Protein AF-A0A376TNW1-F1 (afdb_monomer_lite)

pLDDT: mean 91.3, std 8.15, range [50.84, 97.06]

Structure (mmCIF, N/CA/C/O backbone):
data_AF-A0A376TNW1-F1
#
_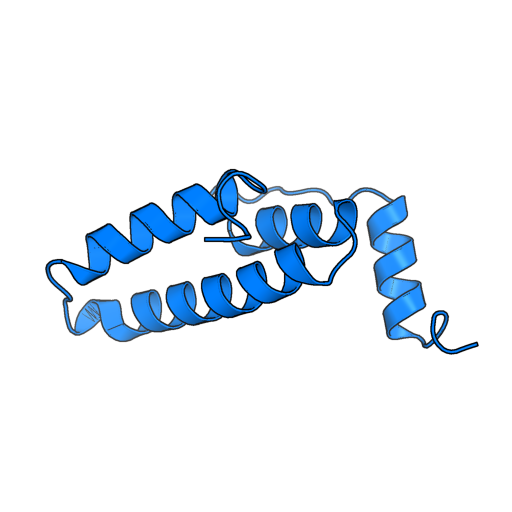entry.id   AF-A0A376TNW1-F1
#
loop_
_atom_site.group_PDB
_atom_site.id
_atom_site.type_symbol
_atom_site.label_atom_id
_atom_site.label_alt_id
_atom_site.label_comp_id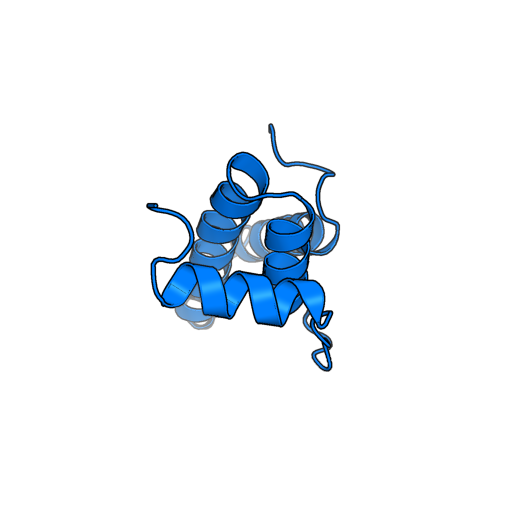
_atom_site.label_asym_id
_atom_site.label_entity_id
_atom_site.label_seq_id
_atom_site.pdbx_PDB_ins_code
_atom_site.Cartn_x
_atom_site.Cartn_y
_atom_site.Cartn_z
_atom_site.occupancy
_atom_site.B_iso_or_equiv
_atom_site.auth_seq_id
_atom_site.auth_comp_id
_atom_site.auth_asym_id
_atom_site.auth_atom_id
_atom_site.pdbx_PDB_model_num
ATOM 1 N N . MET A 1 1 ? 8.275 9.376 12.253 1.00 51.03 1 MET A N 1
ATOM 2 C CA . MET A 1 1 ? 7.850 8.277 11.356 1.00 51.03 1 MET A CA 1
ATOM 3 C C . MET A 1 1 ? 8.271 8.652 9.950 1.00 51.03 1 MET A C 1
ATOM 5 O O . MET A 1 1 ? 7.691 9.563 9.385 1.00 51.03 1 MET A O 1
ATOM 9 N N . GLU A 1 2 ? 9.306 7.995 9.443 1.00 70.31 2 GLU A N 1
ATOM 10 C CA . GLU A 1 2 ? 10.061 8.342 8.225 1.00 70.31 2 GLU A CA 1
ATOM 11 C C . GLU A 1 2 ? 9.226 8.358 6.923 1.00 70.31 2 GLU A C 1
ATOM 13 O O . GLU A 1 2 ? 9.569 9.057 5.980 1.00 70.31 2 GLU A O 1
ATOM 18 N N . VAL A 1 3 ? 8.089 7.649 6.893 1.00 82.81 3 VAL A N 1
ATOM 19 C CA . VAL A 1 3 ? 7.216 7.494 5.707 1.00 82.81 3 VAL A CA 1
ATOM 20 C C . VAL A 1 3 ? 5.933 8.336 5.739 1.00 82.81 3 VAL A C 1
ATOM 22 O O . VAL A 1 3 ? 5.149 8.318 4.793 1.00 82.81 3 VAL A O 1
ATOM 25 N N . LYS A 1 4 ? 5.681 9.064 6.834 1.00 83.69 4 LYS A N 1
ATOM 26 C CA . LYS A 1 4 ? 4.447 9.847 7.003 1.00 83.69 4 LYS A CA 1
ATOM 27 C C . LYS A 1 4 ? 4.433 11.022 6.022 1.00 83.69 4 LYS A C 1
ATOM 29 O O . LYS A 1 4 ? 5.399 11.779 5.977 1.00 83.69 4 LYS A O 1
ATOM 34 N N . GLY A 1 5 ? 3.330 11.207 5.298 1.00 87.94 5 GLY A N 1
ATOM 35 C CA . GLY A 1 5 ? 3.175 12.292 4.323 1.00 87.94 5 GLY A CA 1
ATOM 36 C C . GLY A 1 5 ? 3.760 12.014 2.935 1.00 87.94 5 GLY A C 1
ATOM 37 O O . GLY A 1 5 ? 3.609 12.857 2.056 1.00 87.94 5 GLY A O 1
ATOM 38 N N . GLN A 1 6 ? 4.388 10.853 2.711 1.00 90.44 6 GLN A N 1
ATOM 39 C CA . GLN A 1 6 ? 4.896 10.473 1.387 1.00 90.44 6 GLN A CA 1
ATOM 40 C C . GLN A 1 6 ? 3.788 9.976 0.447 1.00 90.44 6 GLN A C 1
ATOM 42 O O . GLN A 1 6 ? 3.853 10.208 -0.758 1.00 90.44 6 GLN A O 1
ATOM 47 N N . ASP A 1 7 ? 2.758 9.320 0.992 1.00 94.38 7 ASP A N 1
ATOM 48 C CA . ASP A 1 7 ? 1.603 8.856 0.227 1.00 94.38 7 ASP A CA 1
ATOM 49 C C . ASP A 1 7 ? 0.289 9.007 1.012 1.00 94.38 7 ASP A C 1
ATOM 51 O O . ASP A 1 7 ? 0.151 8.600 2.172 1.00 94.38 7 ASP A O 1
ATOM 55 N N . ARG A 1 8 ? -0.718 9.590 0.351 1.00 93.94 8 ARG A N 1
ATOM 56 C CA . ARG A 1 8 ? -2.022 9.897 0.959 1.00 93.94 8 ARG A CA 1
ATOM 57 C C . ARG A 1 8 ? -2.850 8.651 1.283 1.00 93.94 8 ARG A C 1
ATOM 59 O O . ARG A 1 8 ? -3.652 8.685 2.222 1.00 93.94 8 ARG A O 1
ATOM 66 N N . TYR A 1 9 ? -2.709 7.584 0.496 1.00 94.69 9 TYR A N 1
ATOM 67 C CA . TYR A 1 9 ? -3.440 6.334 0.684 1.00 94.69 9 TYR A CA 1
ATOM 68 C C . TYR A 1 9 ? -2.857 5.561 1.859 1.00 94.69 9 TYR A C 1
ATOM 70 O O . TYR A 1 9 ? -3.616 5.091 2.709 1.00 94.69 9 TYR A O 1
ATOM 78 N N . PHE A 1 10 ? -1.529 5.546 1.973 1.00 95.44 10 PHE A N 1
ATOM 79 C CA . PHE A 1 10 ? -0.820 5.022 3.134 1.00 95.44 10 PHE A CA 1
ATOM 80 C C . PHE A 1 10 ? -1.253 5.720 4.424 1.00 95.44 10 PHE A C 1
ATOM 82 O O . PHE A 1 10 ? -1.746 5.072 5.348 1.00 95.44 10 PHE A O 1
ATOM 89 N N . ASP A 1 11 ? -1.187 7.053 4.466 1.00 95.00 11 ASP A N 1
ATOM 90 C CA . ASP A 1 11 ? -1.593 7.821 5.647 1.00 95.00 11 ASP A CA 1
ATOM 91 C C . ASP A 1 11 ? -3.066 7.582 6.026 1.00 95.00 11 ASP A C 1
ATOM 93 O O . ASP A 1 11 ? -3.426 7.540 7.208 1.00 95.00 11 ASP A O 1
ATOM 97 N N . ARG A 1 12 ? -3.946 7.419 5.030 1.00 94.94 12 ARG A N 1
ATOM 98 C CA . ARG A 1 12 ? -5.359 7.089 5.258 1.00 94.94 12 ARG A CA 1
ATOM 99 C C . ARG A 1 12 ? -5.529 5.678 5.821 1.00 94.94 12 ARG A C 1
ATOM 101 O O . ARG A 1 12 ? -6.316 5.511 6.753 1.00 94.94 12 ARG A O 1
ATOM 108 N N . ALA A 1 13 ? -4.812 4.693 5.287 1.00 94.25 13 ALA A N 1
ATOM 109 C CA . ALA A 1 13 ? -4.848 3.313 5.759 1.00 94.25 13 ALA A CA 1
ATOM 110 C C . ALA A 1 13 ? -4.333 3.197 7.203 1.00 94.25 13 ALA A C 1
ATOM 112 O O . ALA A 1 13 ? -4.976 2.543 8.022 1.00 94.25 13 ALA A O 1
ATOM 113 N N . VAL A 1 14 ? -3.267 3.926 7.561 1.00 94.62 14 VAL A N 1
ATOM 114 C CA . VAL A 1 14 ? -2.767 4.002 8.947 1.00 94.62 14 VAL A CA 1
ATOM 115 C C . VAL A 1 14 ? -3.845 4.536 9.888 1.00 94.62 14 VAL A C 1
ATOM 117 O O . VAL A 1 14 ? -4.116 3.926 10.922 1.00 94.62 14 VAL A O 1
ATOM 120 N N . ARG A 1 15 ? -4.507 5.646 9.529 1.00 94.88 15 ARG A N 1
ATOM 121 C CA . ARG A 1 15 ? -5.597 6.209 10.346 1.00 94.88 15 ARG A CA 1
ATOM 122 C C . ARG A 1 15 ? -6.762 5.230 10.503 1.00 94.88 15 ARG A C 1
ATOM 124 O O . ARG A 1 15 ? -7.315 5.127 11.596 1.00 94.88 15 ARG A O 1
ATOM 131 N N . ARG A 1 16 ? -7.125 4.507 9.437 1.00 92.62 16 ARG A N 1
ATOM 132 C CA . ARG A 1 16 ? -8.197 3.498 9.467 1.00 92.62 16 ARG A CA 1
ATOM 133 C C . ARG A 1 16 ? -7.852 2.347 10.412 1.00 92.62 16 ARG A C 1
ATOM 135 O O . ARG A 1 16 ? -8.663 2.033 11.281 1.00 92.62 16 ARG A O 1
ATOM 142 N N . LEU A 1 17 ? -6.648 1.783 10.302 1.00 93.44 17 LEU A N 1
ATOM 143 C CA . LEU A 1 17 ? -6.213 0.698 11.182 1.00 93.44 17 LEU A CA 1
ATOM 144 C C . LEU A 1 17 ? -6.151 1.160 12.644 1.00 93.44 17 LEU A C 1
ATOM 146 O O . LEU A 1 17 ? -6.661 0.480 13.529 1.00 93.44 17 LEU A O 1
ATOM 150 N N . GLN A 1 18 ? -5.601 2.351 12.906 1.00 93.38 18 GLN A N 1
ATOM 151 C CA . GLN A 1 18 ? -5.563 2.925 14.256 1.00 93.38 18 GLN A CA 1
ATOM 152 C C . GLN A 1 18 ? -6.957 3.057 14.876 1.00 93.38 18 GLN A C 1
ATOM 154 O O . GLN A 1 18 ? -7.112 2.828 16.072 1.00 93.38 18 GLN A O 1
ATOM 159 N N . GLN A 1 19 ? -7.975 3.414 14.088 1.00 92.56 19 GLN A N 1
ATOM 160 C CA . GLN A 1 19 ? -9.356 3.473 14.569 1.00 92.56 19 GLN A CA 1
ATOM 161 C C . GLN A 1 19 ? -9.924 2.080 14.867 1.00 92.56 19 GLN A C 1
ATOM 163 O O . GLN A 1 19 ? -10.549 1.907 15.910 1.00 92.56 19 GLN A O 1
ATOM 168 N N . GLN A 1 20 ? -9.672 1.088 14.007 1.00 90.62 20 GLN A N 1
ATOM 169 C CA . GLN A 1 20 ? -10.124 -0.293 14.221 1.00 90.62 20 GLN A CA 1
ATOM 170 C C . GLN A 1 20 ? -9.492 -0.931 15.467 1.00 90.62 20 GLN A C 1
ATOM 172 O O . GLN A 1 20 ? -10.165 -1.638 16.213 1.00 90.62 20 GLN A O 1
ATOM 177 N N . LEU A 1 21 ? -8.224 -0.621 15.746 1.00 91.62 21 LEU A N 1
ATOM 178 C CA . LEU A 1 21 ? -7.503 -1.135 16.914 1.00 91.62 21 LEU A CA 1
ATOM 179 C C . LEU A 1 21 ? -7.954 -0.525 18.252 1.00 91.62 21 LEU A C 1
ATOM 181 O O . LEU A 1 21 ? -7.592 -1.055 19.297 1.00 91.62 21 LEU A O 1
ATOM 185 N N . ARG A 1 22 ? -8.753 0.555 18.262 1.00 92.12 22 ARG A N 1
ATOM 186 C CA . ARG A 1 22 ? -9.286 1.128 19.518 1.00 92.12 22 ARG A CA 1
ATOM 187 C C . ARG A 1 22 ? -10.280 0.202 20.217 1.00 92.12 22 ARG A C 1
ATOM 189 O O . ARG A 1 22 ? -10.375 0.229 21.439 1.00 92.12 22 ARG A O 1
ATOM 196 N N . LYS A 1 23 ? -11.044 -0.572 19.446 1.00 90.75 23 LYS A N 1
ATOM 197 C CA . LYS A 1 23 ? -11.998 -1.564 19.952 1.00 90.75 23 LYS A CA 1
ATOM 198 C C . LYS A 1 23 ? -12.040 -2.742 18.972 1.00 90.75 23 LYS A C 1
ATOM 200 O O . LYS A 1 23 ? -12.953 -2.808 18.149 1.00 90.75 23 LYS A O 1
ATOM 205 N N . PRO A 1 24 ? -11.027 -3.623 19.005 1.00 86.62 24 PRO A N 1
ATOM 206 C CA . PRO A 1 24 ? -10.921 -4.713 18.049 1.00 86.62 24 PRO A CA 1
ATOM 207 C C . PRO A 1 24 ? -12.045 -5.723 18.293 1.00 86.62 24 PRO A C 1
ATOM 209 O O . PRO A 1 24 ? -12.221 -6.216 19.406 1.00 86.62 24 PRO A O 1
ATOM 212 N N . ALA A 1 25 ? -12.813 -6.016 17.249 1.00 89.50 25 ALA A N 1
ATOM 213 C CA . ALA A 1 25 ? -13.805 -7.081 17.260 1.00 89.50 25 ALA A CA 1
ATOM 214 C C . ALA A 1 25 ? -13.190 -8.348 16.646 1.00 89.50 25 ALA A C 1
ATOM 216 O O . ALA A 1 25 ? -12.549 -8.270 15.597 1.00 89.50 25 ALA A O 1
ATOM 217 N N . GLU A 1 26 ? -13.396 -9.512 17.269 1.00 89.94 26 GLU A N 1
ATOM 218 C CA . GLU A 1 26 ? -12.864 -10.803 16.789 1.00 89.94 26 GLU A CA 1
ATOM 219 C C . GLU A 1 26 ? -13.309 -11.134 15.355 1.00 89.94 26 GLU A C 1
ATOM 221 O O . GLU A 1 26 ? -12.536 -11.657 14.551 1.00 89.94 26 GLU A O 1
ATOM 226 N N . GLU A 1 27 ? -14.530 -10.747 14.986 1.00 92.81 27 GLU A N 1
ATOM 227 C CA . GLU A 1 27 ? -15.055 -10.873 13.620 1.00 92.81 27 GLU A CA 1
ATOM 228 C C . GLU A 1 27 ? -14.215 -10.111 12.575 1.00 92.81 27 GLU A C 1
ATOM 230 O O . GLU A 1 27 ? -14.122 -10.535 11.423 1.00 92.81 27 GLU A O 1
ATOM 235 N N . LEU A 1 28 ? -13.526 -9.036 12.980 1.00 91.00 28 LEU A N 1
ATOM 236 C CA . LEU A 1 28 ? -12.676 -8.216 12.114 1.00 91.00 28 LEU A CA 1
ATOM 237 C C . LEU A 1 28 ? -11.208 -8.654 12.109 1.00 91.00 28 LEU A C 1
ATOM 239 O O . LEU A 1 28 ? -10.400 -8.025 11.424 1.00 91.00 28 LEU A O 1
ATOM 243 N N . ARG A 1 29 ? -10.832 -9.730 12.816 1.00 91.81 29 ARG A N 1
ATOM 244 C CA . ARG A 1 29 ? -9.423 -10.151 12.949 1.00 91.81 29 ARG A CA 1
ATOM 245 C C . ARG A 1 29 ? -8.709 -10.281 11.602 1.00 91.81 29 ARG A C 1
ATOM 247 O O . ARG A 1 29 ? -7.596 -9.795 11.448 1.00 91.81 29 ARG A O 1
ATOM 254 N N . ARG A 1 30 ? -9.374 -10.872 10.600 1.00 94.69 30 ARG A N 1
ATOM 255 C CA . ARG A 1 30 ? -8.794 -11.084 9.263 1.00 94.69 30 ARG A CA 1
ATOM 256 C C . ARG A 1 30 ? -8.561 -9.766 8.532 1.00 94.69 30 ARG A C 1
ATOM 258 O O . ARG A 1 30 ? -7.511 -9.594 7.927 1.00 94.69 30 ARG A O 1
ATOM 265 N N . GLU A 1 31 ? -9.509 -8.839 8.630 1.00 92.75 31 GLU A N 1
ATOM 266 C CA . GLU A 1 31 ? -9.403 -7.507 8.029 1.00 92.75 31 GLU A CA 1
ATOM 267 C C . GLU A 1 31 ? -8.278 -6.698 8.687 1.00 92.75 31 GLU A C 1
ATOM 269 O O . GLU A 1 31 ? -7.468 -6.087 7.994 1.00 92.75 31 GLU A O 1
ATOM 274 N N . ILE A 1 32 ? -8.175 -6.750 10.018 1.00 93.38 32 ILE A N 1
ATOM 275 C CA . ILE A 1 32 ? -7.113 -6.078 10.778 1.00 93.38 32 ILE A CA 1
ATOM 276 C C . ILE A 1 32 ? -5.741 -6.645 10.397 1.00 93.38 32 ILE A C 1
ATOM 278 O O . ILE A 1 32 ? -4.826 -5.879 10.094 1.00 93.38 32 ILE A O 1
ATOM 282 N N . THR A 1 33 ? -5.585 -7.973 10.363 1.00 95.44 33 THR A N 1
ATOM 283 C CA . THR A 1 33 ? -4.325 -8.615 9.956 1.00 95.44 33 THR A CA 1
ATOM 284 C C . THR A 1 33 ? -3.961 -8.273 8.514 1.00 95.44 33 THR A C 1
ATOM 286 O O . THR A 1 33 ? -2.801 -7.974 8.235 1.00 95.44 33 THR A O 1
ATOM 289 N N . HIS A 1 34 ? -4.937 -8.264 7.605 1.00 95.12 34 HIS A N 1
ATOM 290 C CA . HIS A 1 34 ? -4.710 -7.898 6.211 1.00 95.12 34 HIS A CA 1
ATOM 291 C C . HIS A 1 34 ? -4.251 -6.439 6.077 1.00 95.12 34 HIS A C 1
ATOM 293 O O . HIS A 1 34 ? -3.239 -6.171 5.433 1.00 95.12 34 HIS A O 1
ATOM 299 N N . GLN A 1 35 ? -4.916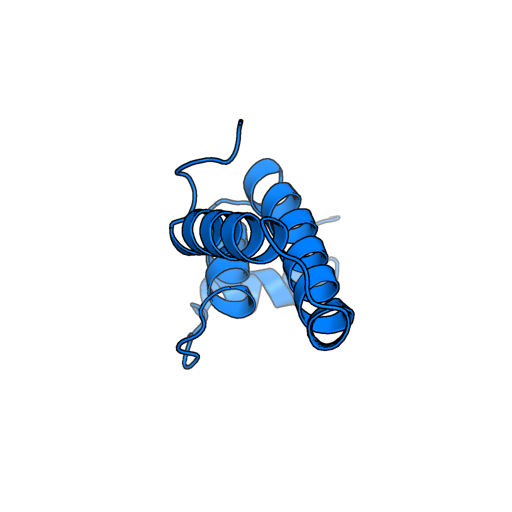 -5.496 6.751 1.00 94.44 35 GLN A N 1
ATOM 300 C CA . GLN A 1 35 ? -4.489 -4.094 6.760 1.00 94.44 35 GLN A CA 1
ATOM 301 C C . GLN A 1 35 ? -3.098 -3.912 7.374 1.00 94.44 35 GLN A C 1
ATOM 303 O O . GLN A 1 35 ? -2.299 -3.132 6.858 1.00 94.44 35 GLN A O 1
ATOM 308 N N . LEU A 1 36 ? -2.782 -4.641 8.448 1.00 95.50 36 LEU A N 1
ATOM 309 C CA . LEU A 1 36 ? -1.461 -4.598 9.072 1.00 95.50 36 LEU A CA 1
ATOM 310 C C . LEU A 1 36 ? -0.370 -5.093 8.113 1.00 95.50 36 LEU A C 1
ATOM 312 O O . LEU A 1 36 ? 0.670 -4.446 7.990 1.00 95.50 36 LEU A O 1
ATOM 316 N N . PHE A 1 37 ? -0.623 -6.194 7.402 1.00 96.81 37 PHE A N 1
ATOM 317 C CA . PHE A 1 37 ? 0.280 -6.716 6.376 1.00 96.81 37 PHE A CA 1
ATOM 318 C C . PHE A 1 37 ? 0.529 -5.680 5.273 1.00 96.81 37 PHE A C 1
ATOM 320 O O . PHE A 1 37 ? 1.680 -5.360 4.976 1.00 96.81 37 PHE A O 1
ATOM 327 N N . LEU A 1 38 ? -0.539 -5.085 4.729 1.00 96.88 38 LEU A N 1
ATOM 328 C CA . LEU A 1 38 ? -0.423 -4.062 3.689 1.00 96.88 38 LEU A CA 1
ATOM 329 C C . LEU A 1 38 ? 0.338 -2.822 4.175 1.00 96.88 38 LEU A C 1
ATOM 331 O O . LEU A 1 38 ? 1.159 -2.279 3.442 1.00 96.88 38 LEU A O 1
ATOM 335 N N . LEU A 1 39 ? 0.133 -2.376 5.414 1.00 95.88 39 LEU A N 1
ATOM 336 C CA . LEU A 1 39 ? 0.903 -1.256 5.962 1.00 95.88 39 LEU A CA 1
ATOM 337 C C . LEU A 1 39 ? 2.383 -1.606 6.168 1.00 95.88 39 LEU A C 1
ATOM 339 O O . LEU A 1 39 ? 3.243 -0.756 5.940 1.00 95.88 39 LEU A O 1
ATOM 343 N N . GLY A 1 40 ? 2.695 -2.848 6.544 1.00 95.94 40 GLY A N 1
ATOM 344 C CA . GLY A 1 40 ? 4.071 -3.341 6.616 1.00 95.94 40 GLY A CA 1
ATOM 345 C C . GLY A 1 40 ? 4.768 -3.298 5.254 1.00 95.94 40 GLY A C 1
ATOM 346 O O . GLY A 1 40 ? 5.841 -2.705 5.128 1.00 95.94 40 GLY A O 1
ATOM 347 N N . CYS A 1 41 ? 4.126 -3.849 4.220 1.00 97.06 41 CYS A N 1
ATOM 348 C CA . CYS A 1 41 ? 4.627 -3.794 2.845 1.00 97.06 41 CYS A CA 1
ATOM 349 C C . CYS A 1 41 ? 4.746 -2.350 2.339 1.00 97.06 41 CYS A C 1
ATOM 351 O O . CYS A 1 41 ? 5.793 -1.967 1.824 1.00 97.06 41 CYS A O 1
ATOM 353 N N . GLY A 1 42 ? 3.720 -1.521 2.549 1.00 95.81 42 GLY A N 1
ATOM 354 C CA . GLY A 1 42 ? 3.714 -0.120 2.126 1.00 95.81 42 GLY A CA 1
ATOM 355 C C . GLY A 1 42 ? 4.842 0.693 2.756 1.00 95.81 42 GLY A C 1
ATOM 356 O O . GLY A 1 42 ? 5.477 1.488 2.071 1.00 95.81 42 GLY A O 1
ATOM 357 N N . ALA A 1 43 ? 5.166 0.446 4.029 1.00 95.56 43 ALA A N 1
ATOM 358 C CA . ALA A 1 43 ? 6.294 1.103 4.682 1.00 95.56 43 ALA A CA 1
ATOM 359 C C . ALA A 1 43 ? 7.640 0.721 4.044 1.00 95.56 43 ALA A C 1
ATOM 361 O O . ALA A 1 43 ? 8.503 1.582 3.904 1.00 95.56 43 ALA A O 1
ATOM 362 N N . GLN A 1 44 ? 7.824 -0.542 3.643 1.00 96.56 44 GLN A N 1
ATOM 363 C CA . GLN A 1 44 ? 9.032 -0.977 2.929 1.00 96.56 44 GLN A CA 1
ATOM 364 C C . GLN A 1 44 ? 9.110 -0.357 1.531 1.00 96.56 44 GLN A C 1
ATOM 366 O O . GLN A 1 44 ? 10.156 0.167 1.152 1.00 96.56 44 GLN A O 1
ATOM 371 N N . MET A 1 45 ? 7.994 -0.346 0.798 1.00 96.75 45 MET A N 1
ATOM 372 C CA . MET A 1 45 ? 7.918 0.271 -0.528 1.00 96.75 45 MET A CA 1
ATOM 373 C C . MET A 1 45 ? 8.266 1.761 -0.471 1.00 96.75 45 MET A C 1
ATOM 375 O O . MET A 1 45 ? 9.112 2.211 -1.232 1.00 96.75 45 MET A O 1
ATOM 379 N N . LEU A 1 46 ? 7.692 2.512 0.471 1.00 95.38 46 LEU A N 1
ATOM 380 C CA . LEU A 1 46 ? 7.966 3.945 0.630 1.00 95.38 46 LEU A CA 1
ATOM 381 C C . LEU A 1 46 ? 9.407 4.245 1.073 1.00 95.38 46 LEU A C 1
ATOM 383 O O . LEU A 1 46 ? 9.932 5.309 0.763 1.00 95.38 46 LEU A O 1
ATOM 387 N N . LYS A 1 47 ? 10.064 3.328 1.792 1.00 95.44 47 LYS A N 1
ATOM 388 C CA . LYS A 1 47 ? 11.456 3.517 2.232 1.00 95.44 47 LYS A CA 1
ATOM 389 C C . LYS A 1 47 ? 12.489 3.181 1.164 1.00 95.44 47 LYS A C 1
ATOM 391 O O . LYS A 1 47 ? 13.515 3.850 1.102 1.00 95.44 47 LYS A O 1
ATOM 396 N N . TYR A 1 48 ? 12.256 2.122 0.391 1.00 95.12 48 TYR A N 1
ATOM 397 C CA . TYR A 1 48 ? 13.313 1.495 -0.409 1.00 95.12 48 TYR A CA 1
ATOM 398 C C . TYR A 1 48 ? 12.993 1.374 -1.898 1.00 95.12 48 TYR A C 1
ATOM 400 O O . TYR A 1 48 ? 13.915 1.221 -2.698 1.00 95.12 48 TYR A O 1
ATOM 408 N N . ALA A 1 49 ? 11.720 1.419 -2.298 1.00 94.12 49 ALA A N 1
ATOM 409 C CA . ALA A 1 49 ? 11.378 1.433 -3.714 1.00 94.12 49 ALA A CA 1
ATOM 410 C C . ALA A 1 49 ? 11.542 2.845 -4.292 1.00 94.12 49 ALA A C 1
ATOM 412 O O . ALA A 1 49 ? 11.570 3.844 -3.571 1.00 94.12 49 ALA A O 1
ATOM 413 N N . SER A 1 50 ? 11.625 2.940 -5.620 1.00 93.56 50 SER A N 1
ATOM 414 C CA . SER A 1 50 ? 11.591 4.243 -6.279 1.00 93.56 50 SER A CA 1
ATOM 415 C C . SER A 1 50 ? 10.246 4.939 -6.003 1.00 93.56 50 SER A C 1
ATOM 417 O O . SER A 1 50 ? 9.216 4.259 -5.919 1.00 93.56 50 SER A O 1
ATOM 419 N N . PRO A 1 51 ? 10.202 6.283 -5.905 1.00 93.25 51 PRO A N 1
ATOM 420 C CA . PRO A 1 51 ? 8.957 7.012 -5.660 1.00 93.25 51 PRO A CA 1
ATOM 421 C C . PRO A 1 51 ? 7.775 6.611 -6.564 1.00 93.25 51 PRO A C 1
ATOM 423 O O . PRO A 1 51 ? 6.695 6.370 -6.022 1.00 93.25 51 PRO A O 1
ATOM 426 N N . PRO A 1 52 ? 7.924 6.456 -7.900 1.00 93.94 52 PRO A N 1
ATOM 427 C CA . PRO A 1 52 ? 6.790 6.074 -8.742 1.00 93.94 52 PRO A CA 1
ATOM 428 C C . PRO A 1 52 ? 6.348 4.617 -8.519 1.00 93.94 52 PRO A C 1
ATOM 430 O O . PRO A 1 52 ? 5.158 4.322 -8.615 1.00 93.94 52 PRO A O 1
ATOM 433 N N . MET A 1 53 ? 7.267 3.715 -8.154 1.00 95.50 53 MET A N 1
ATOM 434 C CA . MET A 1 53 ? 6.941 2.330 -7.801 1.00 95.50 53 MET A CA 1
ATOM 435 C C . MET A 1 53 ? 6.172 2.258 -6.477 1.00 95.50 53 MET A C 1
ATOM 437 O O . MET A 1 53 ? 5.161 1.563 -6.373 1.00 95.50 53 MET A O 1
ATOM 441 N N . ALA A 1 54 ? 6.623 3.005 -5.468 1.00 95.31 54 ALA A N 1
ATOM 442 C CA . ALA A 1 54 ? 5.960 3.066 -4.172 1.00 95.31 54 ALA A CA 1
ATOM 443 C C . ALA A 1 54 ? 4.550 3.665 -4.287 1.00 95.31 54 ALA A C 1
ATOM 445 O O . ALA A 1 54 ? 3.601 3.106 -3.741 1.00 95.31 54 ALA A O 1
ATOM 446 N N . GLN A 1 55 ? 4.392 4.745 -5.061 1.00 93.75 55 GLN A N 1
ATOM 447 C CA . GLN A 1 55 ? 3.089 5.356 -5.338 1.00 93.75 55 GLN A CA 1
ATOM 448 C C . GLN A 1 55 ? 2.144 4.393 -6.061 1.00 93.75 55 GLN A C 1
ATOM 450 O O . GLN A 1 55 ? 0.997 4.239 -5.644 1.00 93.75 55 GLN A O 1
ATOM 455 N N . ALA A 1 56 ? 2.624 3.700 -7.100 1.00 95.38 56 ALA A N 1
ATOM 456 C CA . ALA A 1 56 ? 1.840 2.695 -7.812 1.00 95.38 56 ALA A CA 1
ATOM 457 C C . ALA A 1 56 ? 1.368 1.573 -6.875 1.00 95.38 56 ALA A C 1
ATOM 459 O O . ALA A 1 56 ? 0.192 1.209 -6.887 1.00 95.38 56 ALA A O 1
ATOM 460 N N . TRP A 1 57 ? 2.257 1.070 -6.013 1.00 96.25 57 TRP A N 1
ATOM 461 C CA . TRP A 1 57 ? 1.918 0.045 -5.029 1.00 96.25 57 TRP A CA 1
ATOM 462 C C . TRP A 1 57 ? 0.880 0.543 -4.017 1.00 96.25 57 TRP A C 1
ATOM 464 O O . TRP A 1 57 ? -0.138 -0.116 -3.806 1.00 96.25 57 TRP A O 1
ATOM 474 N N . CYS A 1 58 ? 1.089 1.726 -3.426 1.00 95.25 58 CYS A N 1
ATOM 475 C CA . CYS A 1 58 ? 0.150 2.314 -2.470 1.00 95.25 58 CYS A CA 1
ATOM 476 C C . CYS A 1 58 ? -1.222 2.555 -3.103 1.00 95.25 58 CYS A C 1
ATOM 478 O O . CYS A 1 58 ? -2.240 2.267 -2.479 1.00 95.25 58 CYS A O 1
ATOM 480 N N . GLN A 1 59 ? -1.268 3.024 -4.348 1.00 93.81 59 GLN A N 1
ATOM 481 C CA . GLN A 1 59 ? -2.524 3.243 -5.049 1.00 93.81 59 GLN A CA 1
ATOM 482 C C . GLN A 1 59 ? -3.249 1.920 -5.330 1.00 93.81 59 GLN A C 1
ATOM 484 O O . GLN A 1 59 ? -4.421 1.791 -4.998 1.00 93.81 59 GLN A O 1
ATOM 489 N N . VAL A 1 60 ? -2.567 0.913 -5.883 1.00 95.19 60 VAL A N 1
ATOM 490 C CA . VAL A 1 60 ? -3.191 -0.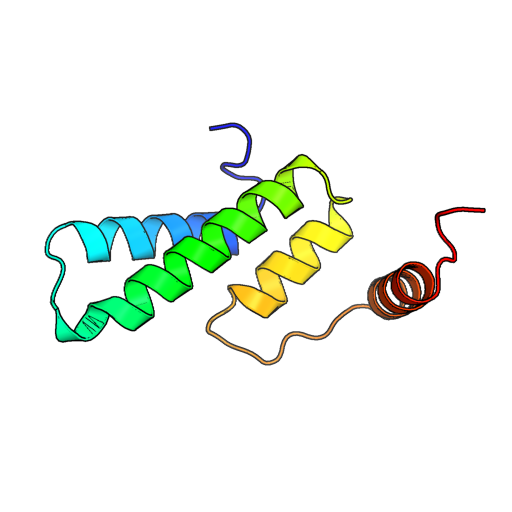382 -6.212 1.00 95.19 60 VAL A CA 1
ATOM 491 C C . VAL A 1 60 ? -3.663 -1.125 -4.962 1.00 95.19 60 VAL A C 1
ATOM 493 O O . VAL A 1 60 ? -4.749 -1.699 -4.966 1.00 95.19 60 VAL A O 1
ATOM 496 N N . MET A 1 61 ? -2.872 -1.106 -3.887 1.00 95.31 61 MET A N 1
ATOM 497 C CA . MET A 1 61 ? -3.132 -1.935 -2.707 1.00 95.31 61 MET A CA 1
ATOM 498 C C . MET A 1 61 ? -3.978 -1.243 -1.633 1.00 95.31 61 MET A C 1
ATOM 500 O O . MET A 1 61 ? -4.627 -1.926 -0.842 1.00 95.31 61 MET A O 1
ATOM 504 N N . LEU A 1 62 ? -3.969 0.095 -1.563 1.00 94.31 62 LEU A N 1
ATOM 505 C CA . LEU A 1 62 ? -4.633 0.854 -0.492 1.00 94.31 62 LEU A CA 1
ATOM 506 C C . LEU A 1 62 ? -5.778 1.751 -0.991 1.00 94.31 62 LEU A C 1
ATOM 508 O O . LEU A 1 62 ? -6.531 2.282 -0.164 1.00 94.31 62 LEU A O 1
ATOM 512 N N . ASP A 1 63 ? -5.956 1.932 -2.306 1.00 92.31 63 ASP A N 1
ATOM 513 C CA . ASP A 1 63 ? -7.107 2.669 -2.831 1.00 92.31 63 ASP A CA 1
ATOM 514 C C . ASP A 1 63 ? -8.382 1.816 -2.81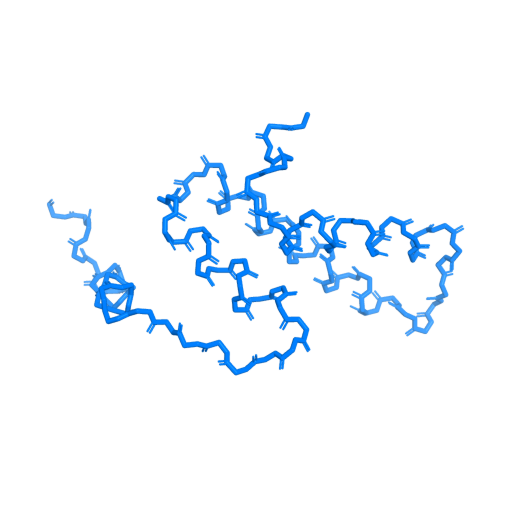3 1.00 92.31 63 ASP A C 1
ATOM 516 O O . ASP A 1 63 ? -8.656 0.993 -3.682 1.00 92.31 63 ASP A O 1
ATOM 520 N N . THR A 1 64 ? -9.232 2.094 -1.828 1.00 83.19 64 THR A N 1
ATOM 521 C CA . THR A 1 64 ? -10.565 1.488 -1.671 1.00 83.19 64 THR A CA 1
ATOM 522 C C . THR A 1 64 ? -11.526 1.721 -2.843 1.00 83.19 64 THR A C 1
ATOM 524 O O . THR A 1 64 ? -12.573 1.082 -2.887 1.00 83.19 64 THR A O 1
ATOM 527 N N . ARG A 1 65 ? -11.237 2.669 -3.750 1.00 86.00 65 ARG A N 1
ATOM 528 C CA . ARG A 1 65 ? -12.125 3.013 -4.875 1.00 86.00 65 ARG A CA 1
ATOM 529 C C . ARG A 1 65 ? -11.950 2.087 -6.079 1.00 86.00 65 ARG A C 1
ATOM 531 O O . ARG A 1 65 ? -12.852 2.020 -6.909 1.00 86.00 65 ARG A O 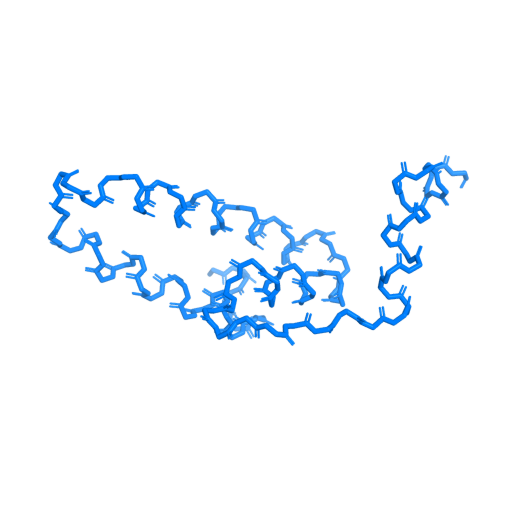1
ATOM 538 N N . GLY A 1 66 ? -10.821 1.381 -6.172 1.00 81.81 66 GLY A N 1
ATOM 539 C CA . GLY A 1 66 ? -10.477 0.578 -7.346 1.00 81.81 66 GLY A CA 1
ATOM 540 C C . GLY A 1 66 ? -10.290 1.419 -8.619 1.00 81.81 66 GLY A C 1
ATOM 541 O O . GLY A 1 66 ? -10.154 2.641 -8.566 1.00 81.81 66 GLY A O 1
ATOM 542 N N . GLY A 1 67 ? -10.246 0.755 -9.780 1.00 83.62 67 GLY A N 1
ATOM 543 C CA . GLY A 1 67 ? -10.129 1.424 -11.087 1.00 83.62 67 GLY A CA 1
ATOM 544 C C . GLY A 1 67 ? -8.771 2.083 -11.360 1.00 83.62 67 GLY A C 1
ATOM 545 O O . GLY A 1 67 ? -8.653 2.919 -12.255 1.00 83.62 67 GLY A O 1
ATOM 546 N N . VAL A 1 68 ? -7.747 1.720 -10.589 1.00 88.12 68 VAL A N 1
ATOM 547 C CA . VAL A 1 68 ? -6.393 2.262 -10.712 1.00 88.12 68 VAL A CA 1
ATOM 548 C C . VAL A 1 68 ? -5.758 1.769 -12.008 1.00 88.12 68 VAL A C 1
ATOM 550 O O . VAL A 1 68 ? -5.652 0.567 -12.240 1.00 88.12 68 VAL A O 1
ATOM 553 N N . ARG A 1 69 ? -5.314 2.706 -12.848 1.00 90.81 69 ARG A N 1
ATOM 554 C CA . ARG A 1 69 ? -4.505 2.405 -14.031 1.00 90.81 69 ARG A CA 1
ATOM 555 C C . ARG A 1 69 ? -3.042 2.666 -13.713 1.00 90.81 69 ARG A C 1
ATOM 557 O O . ARG A 1 69 ? -2.698 3.750 -13.252 1.00 90.81 69 ARG A O 1
ATOM 564 N N . LEU A 1 70 ? -2.195 1.682 -13.989 1.00 93.56 70 LEU A N 1
ATOM 565 C CA . LEU A 1 70 ? -0.747 1.849 -13.940 1.00 93.56 70 LEU A CA 1
ATOM 566 C C . LEU A 1 70 ? -0.274 2.553 -15.212 1.00 93.56 70 LEU A C 1
ATOM 568 O O . LEU A 1 70 ? -0.757 2.240 -16.302 1.00 93.56 70 LEU A O 1
ATOM 572 N N . SER A 1 71 ? 0.677 3.478 -15.087 1.00 93.38 71 SER A N 1
ATOM 573 C CA . SER A 1 71 ? 1.324 4.067 -16.260 1.00 93.38 71 SER A CA 1
ATOM 574 C C . SER A 1 71 ? 2.097 2.997 -17.033 1.00 93.38 71 SER A C 1
ATOM 576 O O . SER A 1 71 ? 2.609 2.043 -16.448 1.00 93.38 71 SER A O 1
ATOM 578 N N . GLU A 1 72 ? 2.203 3.164 -18.350 1.00 94.38 72 GLU A N 1
ATOM 579 C CA . GLU A 1 72 ? 2.935 2.233 -19.217 1.00 94.38 72 GLU A CA 1
ATOM 580 C C . GLU A 1 72 ? 4.394 2.062 -18.768 1.00 94.38 72 GLU A C 1
ATOM 582 O O . GLU A 1 72 ? 4.900 0.947 -18.692 1.00 94.38 72 GLU A O 1
ATOM 587 N N . GLN A 1 73 ? 5.039 3.156 -18.351 1.00 93.31 73 GLN A N 1
ATOM 588 C CA . GLN A 1 73 ? 6.394 3.127 -17.803 1.00 93.31 73 GLN A CA 1
ATOM 589 C C . GLN A 1 73 ? 6.518 2.199 -16.583 1.00 93.31 73 GLN A C 1
ATOM 591 O O . GLN A 1 73 ? 7.479 1.441 -16.497 1.00 93.31 73 GLN A O 1
ATOM 596 N N . ILE A 1 74 ? 5.554 2.234 -15.655 1.00 95.44 74 ILE A N 1
ATOM 597 C CA . ILE A 1 74 ? 5.576 1.379 -14.459 1.00 95.44 74 ILE A CA 1
ATOM 598 C C . ILE A 1 74 ? 5.270 -0.072 -14.809 1.00 95.44 74 ILE A C 1
ATOM 600 O O . ILE A 1 74 ? 5.870 -0.969 -14.227 1.00 95.44 74 ILE A O 1
ATOM 604 N N . GLN A 1 75 ? 4.379 -0.320 -15.771 1.00 95.62 75 GLN A N 1
ATOM 605 C CA . GLN A 1 75 ? 4.117 -1.677 -16.254 1.00 95.62 75 GLN A CA 1
ATOM 606 C C . GLN A 1 75 ? 5.379 -2.294 -16.869 1.00 95.62 75 GLN A C 1
ATOM 608 O O . GLN A 1 75 ? 5.760 -3.402 -16.498 1.00 95.62 75 GLN A O 1
ATOM 613 N N . ASN A 1 76 ? 6.066 -1.553 -17.740 1.00 94.94 76 ASN A N 1
ATOM 614 C CA . ASN A 1 76 ? 7.302 -2.011 -18.369 1.00 94.94 76 ASN A CA 1
ATOM 615 C C . ASN A 1 76 ? 8.415 -2.241 -17.336 1.00 94.94 76 ASN A C 1
ATOM 617 O O . ASN A 1 76 ? 9.067 -3.281 -17.376 1.00 94.94 76 ASN A O 1
ATOM 621 N N . ASP A 1 77 ? 8.598 -1.322 -16.380 1.00 94.69 77 ASP A N 1
ATOM 622 C CA . ASP A 1 77 ? 9.591 -1.474 -15.306 1.00 94.69 77 ASP A CA 1
ATOM 623 C C . ASP A 1 77 ? 9.292 -2.687 -14.408 1.00 94.69 77 ASP A C 1
ATOM 625 O O . ASP A 1 77 ? 10.188 -3.474 -14.104 1.00 94.69 77 ASP A O 1
ATOM 629 N N . LEU A 1 78 ? 8.025 -2.902 -14.034 1.00 94.75 78 LEU A N 1
ATOM 630 C CA . LEU A 1 78 ? 7.604 -4.075 -13.259 1.00 94.75 78 LEU A CA 1
ATOM 631 C C . LEU A 1 78 ? 7.937 -5.385 -13.979 1.00 94.75 78 LEU A C 1
ATOM 633 O O . LEU A 1 78 ? 8.503 -6.292 -13.366 1.00 94.75 78 LEU A O 1
ATOM 637 N N . LEU A 1 79 ? 7.600 -5.478 -15.269 1.00 95.69 79 LEU A N 1
ATOM 638 C CA . LEU A 1 79 ? 7.869 -6.667 -16.076 1.00 95.69 79 LEU A CA 1
ATOM 639 C C . LEU A 1 79 ? 9.373 -6.902 -16.229 1.00 95.69 79 LEU A C 1
ATOM 641 O O . LEU A 1 79 ? 9.838 -8.016 -15.999 1.00 95.69 79 LEU A O 1
ATOM 645 N N . LEU A 1 80 ? 10.140 -5.850 -16.523 1.00 94.81 80 LEU A N 1
ATOM 646 C CA . LEU A 1 80 ? 11.591 -5.935 -16.676 1.00 94.81 80 LEU A CA 1
ATOM 647 C C . LEU A 1 80 ? 12.280 -6.406 -15.386 1.00 94.81 80 LEU A C 1
ATOM 649 O O . LEU A 1 80 ? 13.164 -7.266 -15.419 1.00 94.81 80 LEU A O 1
ATOM 653 N N . ARG A 1 81 ? 11.854 -5.875 -14.234 1.00 93.44 81 ARG A N 1
ATOM 654 C CA . ARG A 1 81 ? 12.338 -6.292 -12.909 1.00 93.44 81 ARG A CA 1
ATOM 655 C C . ARG A 1 81 ? 12.009 -7.751 -12.617 1.00 93.44 81 ARG A C 1
ATOM 657 O O . ARG A 1 81 ? 12.866 -8.470 -12.107 1.00 93.44 81 ARG A O 1
ATOM 664 N N . ALA A 1 82 ? 10.798 -8.192 -12.956 1.00 94.38 82 ALA A N 1
ATOM 665 C CA . ALA A 1 82 ? 10.359 -9.570 -12.750 1.00 94.38 82 ALA A CA 1
ATOM 666 C C . ALA A 1 82 ? 11.140 -10.581 -13.607 1.00 94.38 82 ALA A C 1
ATOM 668 O O . ALA A 1 82 ? 11.300 -11.729 -13.199 1.00 94.38 82 ALA A O 1
ATOM 669 N N . THR A 1 83 ? 11.665 -10.156 -14.760 1.00 94.56 83 THR A N 1
ATOM 670 C CA . THR A 1 83 ? 12.485 -10.991 -15.653 1.00 94.56 83 THR A CA 1
ATOM 671 C C . THR A 1 83 ? 13.994 -10.846 -15.423 1.00 94.56 83 THR A C 1
ATOM 673 O O . THR A 1 83 ? 14.779 -11.308 -16.245 1.00 94.56 83 THR A O 1
ATOM 676 N N . GLY A 1 84 ? 14.425 -10.209 -14.327 1.00 89.69 84 GLY A N 1
ATOM 677 C CA . GLY A 1 84 ? 15.842 -10.103 -13.955 1.00 89.69 84 GLY A CA 1
ATOM 678 C C . GLY A 1 84 ? 16.624 -8.972 -14.634 1.00 89.69 84 GLY A C 1
ATOM 679 O O . GLY A 1 84 ? 17.833 -8.877 -14.440 1.00 89.69 84 GLY A O 1
ATOM 680 N N . GLY A 1 85 ? 15.964 -8.065 -15.362 1.00 84.69 85 GLY A N 1
ATOM 681 C CA . GLY A 1 85 ? 16.611 -6.967 -16.098 1.00 84.69 85 GLY A CA 1
ATOM 682 C C . GLY A 1 85 ? 17.245 -5.864 -15.237 1.00 84.69 85 GLY A C 1
ATOM 683 O O . GLY A 1 85 ? 17.691 -4.860 -15.777 1.00 84.69 85 GLY A O 1
ATOM 684 N N . VAL A 1 86 ? 17.272 -6.025 -13.910 1.00 80.50 86 VAL A N 1
ATOM 685 C CA . VAL A 1 86 ? 17.840 -5.061 -12.944 1.00 80.50 86 VAL A CA 1
ATOM 686 C C . VAL A 1 86 ? 19.084 -5.604 -12.227 1.00 80.50 86 VAL A C 1
ATOM 688 O O . VAL A 1 86 ? 19.719 -4.881 -11.466 1.00 80.50 86 VAL A O 1
ATOM 691 N N . CYS A 1 87 ? 19.465 -6.859 -12.482 1.00 63.62 87 CYS A N 1
ATOM 692 C CA . CYS A 1 87 ? 20.666 -7.489 -11.918 1.00 63.62 87 CYS A CA 1
ATOM 693 C C . CYS A 1 87 ? 21.805 -7.661 -12.943 1.00 63.62 87 CYS A C 1
ATOM 695 O O . CYS A 1 87 ? 22.689 -8.485 -12.709 1.00 63.62 87 CYS A O 1
ATOM 697 N N . VAL A 1 88 ? 21.759 -6.934 -14.066 1.00 50.84 88 VAL A N 1
ATOM 698 C CA . VAL A 1 88 ? 22.792 -6.945 -15.122 1.00 50.84 88 VAL A CA 1
ATOM 699 C C . VAL A 1 88 ? 23.799 -5.827 -14.894 1.00 50.84 88 VAL A C 1
ATOM 701 O O . VAL A 1 88 ? 23.349 -4.706 -14.565 1.00 50.84 88 VAL A O 1
#

Foldseek 3Di:
DVQPPLEPLLNVLVVVLVVCVVDPDPVCPVVSVLSVVLNVVLVCCSVPNDSLLSHLSSCCRRPPVDPDDRDPVNVVVVVCVVVVVVVD

Radius of gyration: 14.89 Å; chains: 1; bounding box: 38×23×39 Å

Secondary structure (DSSP, 8-state):
-TTTTT-HHHHHHHHHHHHHTTS--GGGHHHHHHHHHHHHHHHHHHHHS-HHHHHHHHHHHH-TT--PPPPHHHHHHHHHHHTTTT--

Sequence (88 aa):
MEVKGQDRYFDRAVRRLQQQLRKPAEELRREITHQLFLLGCGAQMLKYASPPMAQAWCQVMLDTRGGVRLSEQIQNDLLLRATGGVCV

Organism: Escherichia coli (NCBI:txid562)